Protein AF-R8Z3H8-F1 (afdb_monomer_lite)

pLDDT: mean 89.55, std 11.4, range [45.56, 97.12]

Foldseek 3Di:
DQLDDDPDDPLVSVQVVLLLVLLCVVPVDPVDPSSVLSHVVLVQQQDQVNQVVVVHHRDDPVNDVVCGSNLVNLVSCVCRVVVDDPDPVVSVVVVVVVVVVVVD

Organism: NCBI:txid1785128

Radius of gyration: 13.41 Å; chains: 1; bounding box: 27×34×34 Å

Structure (mmCIF, N/CA/C/O backbone):
data_AF-R8Z3H8-F1
#
_entry.id   AF-R8Z3H8-F1
#
loop_
_atom_site.group_PDB
_atom_site.id
_atom_site.type_symbol
_atom_site.label_atom_id
_atom_site.label_alt_id
_atom_site.label_comp_id
_atom_site.label_asym_id
_atom_site.label_entity_id
_atom_site.label_seq_id
_atom_site.pdbx_PDB_ins_code
_atom_site.Cartn_x
_atom_site.Cartn_y
_atom_site.Cartn_z
_atom_site.occupancy
_atom_site.B_iso_or_equiv
_atom_site.auth_seq_id
_atom_site.auth_comp_id
_atom_site.auth_asym_id
_atom_site.auth_atom_id
_atom_site.pdbx_PDB_model_num
ATOM 1 N N . MET A 1 1 ? -1.482 -18.168 6.168 1.00 50.09 1 MET A N 1
ATOM 2 C CA . MET A 1 1 ? -0.841 -17.834 4.879 1.00 50.09 1 MET A CA 1
ATOM 3 C C . MET A 1 1 ? 0.249 -16.812 5.144 1.00 50.09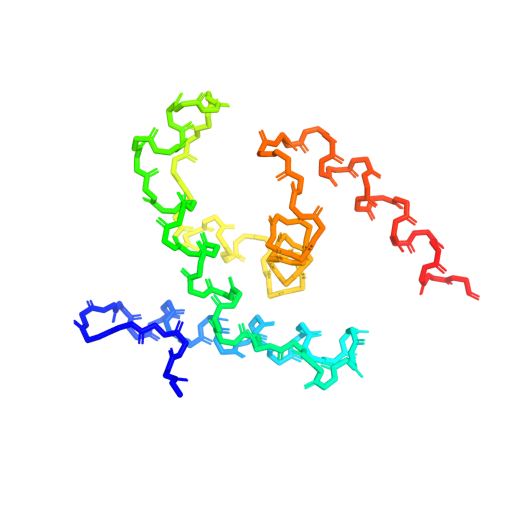 1 MET A C 1
ATOM 5 O O . MET A 1 1 ? 0.045 -15.956 5.995 1.00 50.09 1 MET A O 1
ATOM 9 N N . THR A 1 2 ? 1.420 -16.971 4.529 1.00 53.72 2 THR A N 1
ATOM 10 C CA . THR A 1 2 ? 2.565 -16.061 4.684 1.00 53.72 2 THR A CA 1
ATOM 11 C C . THR A 1 2 ? 2.359 -14.769 3.895 1.00 53.72 2 THR A C 1
ATOM 13 O O . THR A 1 2 ? 1.650 -14.755 2.891 1.00 53.72 2 THR A O 1
ATOM 16 N N . VAL A 1 3 ? 2.973 -13.694 4.392 1.00 58.72 3 VAL A N 1
ATOM 17 C CA . VAL A 1 3 ? 2.859 -12.323 3.868 1.00 58.72 3 VAL A CA 1
ATOM 18 C C . VAL A 1 3 ? 3.546 -12.142 2.512 1.00 58.72 3 VAL A C 1
ATOM 20 O O . VAL A 1 3 ? 3.263 -11.162 1.863 1.00 58.72 3 VAL A O 1
ATOM 23 N N . LEU A 1 4 ? 4.416 -13.050 2.060 1.00 65.69 4 LEU A N 1
ATOM 24 C CA . LEU A 1 4 ? 4.988 -13.078 0.701 1.00 65.69 4 LEU A CA 1
ATOM 25 C C . LEU A 1 4 ? 5.506 -14.510 0.381 1.00 65.69 4 LEU A C 1
ATOM 27 O O . LEU A 1 4 ? 5.538 -15.362 1.280 1.00 65.69 4 LEU A O 1
ATOM 31 N N . ASN A 1 5 ? 5.813 -14.817 -0.890 1.00 60.09 5 ASN A N 1
ATOM 32 C CA . ASN A 1 5 ? 5.942 -16.177 -1.458 1.00 60.09 5 ASN A CA 1
ATOM 33 C C . ASN A 1 5 ? 7.377 -16.759 -1.434 1.00 60.09 5 ASN A C 1
ATOM 35 O O . ASN A 1 5 ? 8.358 -16.081 -1.137 1.00 60.09 5 ASN A O 1
ATOM 39 N N . VAL A 1 6 ? 7.506 -18.052 -1.780 1.00 45.56 6 VAL A N 1
ATOM 40 C CA . VAL A 1 6 ? 8.799 -18.748 -1.959 1.00 45.56 6 VAL A CA 1
ATOM 41 C C . VAL A 1 6 ? 9.536 -18.157 -3.171 1.00 45.56 6 VAL A C 1
ATOM 43 O O . VAL A 1 6 ? 9.261 -18.537 -4.305 1.00 45.56 6 VAL A O 1
ATOM 46 N N . GLY A 1 7 ? 10.457 -17.223 -2.926 1.00 54.16 7 GLY A N 1
ATOM 47 C CA . GLY A 1 7 ? 11.269 -16.560 -3.956 1.00 54.16 7 GLY A CA 1
ATOM 48 C C . GLY A 1 7 ? 11.501 -15.068 -3.709 1.00 54.16 7 GLY A C 1
ATOM 49 O O . GLY A 1 7 ? 12.434 -14.508 -4.280 1.00 54.16 7 GLY A O 1
ATOM 50 N N . ASP A 1 8 ? 10.703 -14.448 -2.836 1.00 66.31 8 ASP A N 1
ATOM 51 C CA . ASP A 1 8 ? 10.840 -13.029 -2.506 1.00 66.31 8 ASP A CA 1
ATOM 52 C C . ASP A 1 8 ? 12.055 -12.779 -1.595 1.00 66.31 8 ASP A C 1
ATOM 54 O O . ASP A 1 8 ? 12.408 -13.607 -0.747 1.00 66.31 8 ASP A O 1
ATOM 58 N N . ASN A 1 9 ? 12.709 -11.626 -1.777 1.00 79.19 9 ASN A N 1
ATOM 59 C CA . ASN A 1 9 ? 13.843 -11.201 -0.953 1.00 79.19 9 ASN A CA 1
ATOM 60 C C . ASN A 1 9 ? 13.424 -11.173 0.533 1.00 79.19 9 ASN A C 1
ATOM 62 O O . ASN A 1 9 ? 12.377 -10.622 0.880 1.00 79.19 9 ASN A O 1
ATOM 66 N N . GLN A 1 10 ? 14.250 -11.742 1.418 1.00 83.50 10 GLN A N 1
ATOM 67 C CA . GLN A 1 10 ? 14.000 -11.764 2.864 1.00 83.50 10 GLN A CA 1
ATOM 68 C C . GLN A 1 10 ? 13.774 -10.365 3.449 1.00 83.50 10 GLN A C 1
ATOM 70 O O . GLN A 1 10 ? 12.980 -10.220 4.377 1.00 83.50 10 GLN A O 1
ATOM 75 N N . GLU A 1 11 ? 14.424 -9.341 2.896 1.00 85.44 11 GLU A N 1
ATOM 76 C CA . GLU A 1 11 ? 14.234 -7.949 3.315 1.00 85.44 11 GLU A CA 1
ATOM 77 C C . GLU A 1 11 ? 12.821 -7.450 3.007 1.00 85.44 11 GLU A C 1
ATOM 79 O O . GLU A 1 11 ? 12.175 -6.865 3.873 1.00 85.44 11 GLU A O 1
ATOM 84 N N . ILE A 1 12 ? 12.291 -7.770 1.822 1.00 88.00 12 ILE A N 1
ATOM 85 C CA . ILE A 1 12 ? 10.922 -7.418 1.426 1.00 88.00 12 ILE A CA 1
ATOM 86 C C . ILE A 1 12 ? 9.919 -8.139 2.336 1.00 88.00 12 ILE A C 1
ATOM 88 O O . ILE A 1 12 ? 8.979 -7.524 2.840 1.00 88.00 12 ILE A O 1
ATOM 92 N N . ILE A 1 13 ? 10.144 -9.429 2.616 1.00 88.75 13 ILE A N 1
ATOM 93 C CA . ILE A 1 13 ? 9.308 -10.196 3.553 1.00 88.75 13 ILE A CA 1
ATOM 94 C C . ILE A 1 13 ? 9.304 -9.523 4.932 1.00 88.75 13 ILE A C 1
ATOM 96 O O . ILE A 1 13 ? 8.240 -9.307 5.515 1.00 88.75 13 ILE A O 1
ATOM 100 N N . HIS A 1 14 ? 10.483 -9.169 5.450 1.00 89.94 14 HIS A N 1
ATOM 101 C CA . HIS A 1 14 ? 10.614 -8.516 6.749 1.00 89.94 14 HIS A CA 1
ATOM 102 C C . HIS A 1 14 ? 9.920 -7.148 6.774 1.00 89.94 14 HIS A C 1
ATOM 104 O O . HIS A 1 14 ? 9.197 -6.841 7.724 1.00 89.94 14 HIS A O 1
ATOM 110 N N . PHE A 1 15 ? 10.068 -6.363 5.706 1.00 93.94 15 PHE A N 1
ATOM 111 C CA . PHE A 1 15 ? 9.418 -5.067 5.567 1.00 93.94 15 PHE A CA 1
ATOM 112 C C . PHE A 1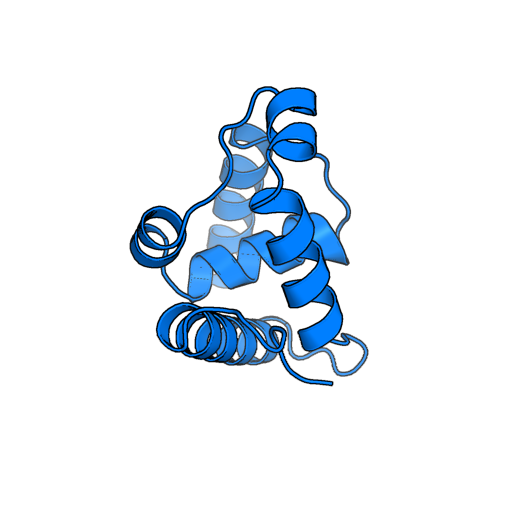 15 ? 7.892 -5.195 5.660 1.00 93.94 15 PHE A C 1
ATOM 114 O O . PHE A 1 15 ? 7.256 -4.523 6.475 1.00 93.94 15 PHE A O 1
ATOM 121 N N . PHE A 1 16 ? 7.289 -6.111 4.896 1.00 94.81 16 PHE A N 1
ATOM 122 C CA . PHE A 1 16 ? 5.835 -6.281 4.894 1.00 94.81 16 PHE A CA 1
ATOM 123 C C . PHE A 1 16 ? 5.285 -6.943 6.167 1.00 94.81 16 PHE A C 1
ATOM 125 O O . PHE A 1 16 ? 4.124 -6.720 6.517 1.00 94.81 16 PHE A O 1
ATOM 132 N N . MET A 1 17 ? 6.103 -7.674 6.932 1.00 93.62 17 MET A N 1
ATOM 133 C CA . MET A 1 17 ? 5.743 -8.045 8.308 1.00 93.62 17 MET A CA 1
ATOM 134 C C . MET A 1 17 ? 5.618 -6.812 9.218 1.00 93.62 17 MET A C 1
ATOM 136 O O . MET A 1 17 ? 4.710 -6.759 10.050 1.00 93.62 17 MET A O 1
ATOM 140 N N . GLY A 1 18 ? 6.480 -5.807 9.039 1.00 94.62 18 GLY A N 1
ATOM 141 C CA . GLY A 1 18 ? 6.365 -4.509 9.711 1.00 94.62 18 GLY A CA 1
ATOM 142 C C . GLY A 1 18 ? 5.100 -3.755 9.298 1.00 94.62 18 GLY A C 1
ATOM 143 O O . GLY A 1 18 ? 4.334 -3.312 10.155 1.00 94.62 18 GLY A O 1
ATOM 144 N N . VAL A 1 19 ? 4.823 -3.689 7.991 1.00 96.69 19 VAL A N 1
ATOM 145 C CA . VAL A 1 19 ? 3.583 -3.103 7.444 1.00 96.69 19 VAL A CA 1
ATOM 146 C C . VAL A 1 19 ? 2.349 -3.747 8.070 1.00 96.69 19 VAL A C 1
ATOM 148 O O . VAL A 1 19 ? 1.453 -3.039 8.526 1.00 96.69 19 VAL A O 1
ATOM 151 N N . LYS A 1 20 ? 2.319 -5.082 8.155 1.00 95.75 20 LYS A N 1
ATOM 152 C CA . LYS A 1 20 ? 1.228 -5.826 8.791 1.00 95.75 20 LYS A CA 1
ATOM 153 C C . LYS A 1 20 ? 0.995 -5.388 10.236 1.00 95.75 20 LYS A C 1
ATOM 155 O O . LYS A 1 20 ? -0.137 -5.079 10.598 1.00 95.75 20 LYS A O 1
ATOM 160 N N . ALA A 1 21 ? 2.052 -5.337 11.047 1.00 94.56 21 ALA A N 1
ATOM 161 C CA . ALA A 1 21 ? 1.936 -4.949 12.451 1.00 94.56 21 ALA A CA 1
ATOM 162 C C . ALA A 1 21 ? 1.381 -3.521 12.607 1.00 94.56 21 ALA A C 1
ATOM 164 O O . ALA A 1 21 ? 0.548 -3.267 13.478 1.00 94.56 21 ALA A O 1
ATOM 165 N N . HIS A 1 22 ? 1.799 -2.595 11.738 1.00 94.88 22 HIS A N 1
ATOM 166 C CA . HIS A 1 22 ? 1.248 -1.240 11.705 1.00 94.88 22 HIS A CA 1
ATOM 167 C C . HIS A 1 22 ? -0.224 -1.226 11.281 1.00 94.88 22 HIS A C 1
ATOM 169 O O . HIS A 1 22 ? -1.035 -0.593 11.951 1.00 94.88 22 HIS A O 1
ATOM 175 N N . PHE A 1 23 ? -0.583 -1.950 10.220 1.00 95.81 23 PHE A N 1
ATOM 176 C CA . PHE A 1 23 ? -1.958 -2.046 9.733 1.00 95.81 23 PHE A CA 1
ATOM 177 C C . PHE A 1 23 ? -2.916 -2.542 10.826 1.00 95.81 23 PHE A C 1
ATOM 179 O O . PHE A 1 23 ? -3.909 -1.884 11.136 1.00 95.81 23 PHE A O 1
ATOM 186 N N . GLU A 1 24 ? -2.584 -3.666 11.463 1.00 94.81 24 GLU A N 1
ATOM 187 C CA . GLU A 1 24 ? -3.405 -4.274 12.517 1.00 94.81 24 GLU A CA 1
ATOM 188 C C . GLU A 1 24 ? -3.526 -3.360 13.747 1.00 94.81 24 GLU A C 1
ATOM 190 O O . GLU A 1 24 ? -4.585 -3.291 14.371 1.00 94.81 24 GLU A O 1
ATOM 195 N N . SER A 1 25 ? -2.471 -2.602 14.066 1.00 93.38 25 SER A N 1
ATOM 196 C CA . SER A 1 25 ? -2.473 -1.628 15.163 1.00 93.38 25 SER A CA 1
ATOM 197 C C . SER A 1 25 ? -3.371 -0.413 14.894 1.00 93.38 25 SER A C 1
ATOM 199 O O . SER A 1 25 ? -4.017 0.085 15.818 1.00 93.38 25 SER A O 1
ATOM 201 N N . ILE A 1 26 ? -3.427 0.063 13.645 1.00 91.81 26 ILE A N 1
ATOM 202 C CA . ILE A 1 26 ? -4.210 1.245 13.253 1.00 91.81 26 ILE A CA 1
ATOM 203 C C . ILE A 1 26 ? -5.694 0.897 13.160 1.00 91.81 26 ILE A C 1
ATOM 205 O O . ILE A 1 26 ? -6.517 1.554 13.792 1.00 91.81 26 ILE A O 1
ATOM 209 N N . PHE A 1 27 ? -6.034 -0.135 12.385 1.00 91.69 27 PHE A N 1
ATOM 210 C CA . PHE A 1 27 ? -7.426 -0.401 12.025 1.00 91.69 27 PHE A CA 1
ATOM 211 C C . PHE A 1 27 ? -8.151 -1.313 13.018 1.00 91.69 27 PHE A C 1
ATOM 213 O O . PHE A 1 27 ? -9.368 -1.214 13.132 1.00 91.69 27 PHE A O 1
ATOM 220 N N . LYS A 1 28 ? -7.419 -2.153 13.769 1.00 89.62 28 LYS A N 1
ATOM 221 C CA . LYS A 1 28 ? -7.937 -3.009 14.860 1.00 89.62 28 LYS A CA 1
ATOM 222 C C . LYS A 1 28 ? -9.198 -3.812 14.508 1.00 89.62 28 LYS A C 1
ATOM 224 O O . LYS A 1 28 ? -9.991 -4.130 15.393 1.00 89.62 28 LYS A O 1
ATOM 229 N N . ASP A 1 29 ? -9.364 -4.154 13.236 1.00 88.56 29 ASP A N 1
ATOM 230 C CA . ASP A 1 29 ? -10.497 -4.921 12.734 1.00 88.56 29 ASP A CA 1
ATOM 231 C C . ASP A 1 29 ? -10.071 -6.374 12.501 1.00 88.56 29 ASP A C 1
ATOM 233 O O . ASP A 1 29 ? -9.153 -6.659 11.729 1.00 88.56 29 ASP A O 1
ATOM 237 N N . SER A 1 30 ? -10.729 -7.296 13.202 1.00 83.56 30 SER A N 1
ATOM 238 C CA . SER A 1 30 ? -10.455 -8.730 13.123 1.00 83.56 30 SER A CA 1
ATOM 239 C C . SER A 1 30 ? -10.991 -9.395 11.854 1.00 83.56 30 SER A C 1
ATOM 241 O O . SER A 1 30 ? -10.633 -10.541 11.587 1.00 83.56 30 SER A O 1
ATOM 243 N N . GLU A 1 31 ? -11.862 -8.725 11.095 1.00 91.38 31 GLU A N 1
ATOM 244 C CA . GLU A 1 31 ? -12.389 -9.243 9.827 1.00 91.38 31 GLU A CA 1
ATOM 245 C C . GLU A 1 31 ? -11.380 -9.113 8.679 1.00 91.38 31 GLU A C 1
ATOM 247 O O . GLU A 1 31 ? -11.491 -9.813 7.669 1.00 91.38 31 GLU A O 1
ATOM 252 N N . PHE A 1 32 ? -10.366 -8.255 8.821 1.00 92.69 32 PHE A N 1
ATOM 253 C CA . PHE A 1 32 ? -9.333 -8.103 7.807 1.00 92.69 32 PHE A CA 1
ATOM 254 C C . PHE A 1 32 ? -8.371 -9.294 7.792 1.00 92.69 32 PHE A C 1
ATOM 256 O O . PHE A 1 32 ? -7.596 -9.517 8.722 1.00 92.69 32 PHE A O 1
ATOM 263 N N . ASP A 1 33 ? -8.331 -10.012 6.666 1.00 94.56 33 ASP A N 1
ATOM 264 C CA . ASP A 1 33 ? -7.189 -10.868 6.341 1.00 94.56 33 ASP A CA 1
ATOM 265 C C . ASP A 1 33 ? -6.032 -9.991 5.841 1.00 94.56 33 ASP A C 1
ATOM 267 O O . ASP A 1 33 ? -5.807 -9.822 4.640 1.00 94.56 33 ASP A O 1
ATOM 271 N N . THR A 1 34 ? -5.297 -9.396 6.784 1.00 94.00 34 THR A N 1
ATOM 272 C CA . THR A 1 34 ? -4.197 -8.463 6.496 1.00 94.00 34 THR A CA 1
ATOM 273 C C . THR A 1 34 ? -3.123 -9.080 5.601 1.00 94.00 34 THR A C 1
ATOM 275 O O . THR A 1 34 ? -2.547 -8.382 4.769 1.00 94.00 34 THR A O 1
ATOM 278 N N . ASN A 1 35 ? -2.864 -10.390 5.718 1.00 93.38 35 ASN A N 1
ATOM 279 C CA . ASN A 1 35 ? -1.896 -11.049 4.838 1.00 93.38 35 ASN A CA 1
ATOM 280 C C . ASN A 1 35 ? -2.412 -11.043 3.395 1.00 93.38 35 ASN A C 1
ATOM 282 O O . ASN A 1 35 ? -1.675 -10.688 2.483 1.00 93.38 35 ASN A O 1
ATOM 286 N N . TYR A 1 36 ? -3.680 -11.408 3.185 1.00 94.00 36 TYR A N 1
ATOM 287 C CA . TYR A 1 36 ? -4.283 -11.384 1.855 1.00 94.00 36 TYR A CA 1
ATOM 288 C C . TYR A 1 36 ? -4.269 -9.976 1.245 1.00 94.00 36 TYR A C 1
ATOM 290 O O . TYR A 1 36 ? -3.899 -9.822 0.080 1.00 94.00 36 TYR A O 1
ATOM 298 N N . LEU A 1 37 ? -4.616 -8.951 2.031 1.00 95.88 37 LEU A N 1
ATOM 299 C CA . LEU A 1 37 ? -4.608 -7.556 1.579 1.00 95.88 37 LEU A CA 1
ATOM 300 C C . LEU A 1 37 ? -3.201 -7.109 1.160 1.00 95.88 37 LEU A C 1
ATOM 302 O O . LEU A 1 37 ? -3.026 -6.581 0.064 1.00 95.88 37 LEU A O 1
ATOM 306 N N . ILE A 1 38 ? -2.186 -7.381 1.983 1.00 95.88 38 ILE A N 1
ATOM 307 C CA . ILE A 1 38 ? -0.794 -7.051 1.657 1.00 95.88 38 ILE A CA 1
ATOM 308 C C . ILE A 1 38 ? -0.331 -7.788 0.395 1.00 95.88 38 ILE A C 1
ATOM 310 O O . ILE A 1 38 ? 0.263 -7.164 -0.482 1.00 95.88 38 ILE A O 1
ATOM 314 N N . ASN A 1 39 ? -0.652 -9.077 0.253 1.00 93.69 39 ASN A N 1
ATOM 315 C CA . ASN A 1 39 ? -0.279 -9.858 -0.930 1.00 93.69 39 ASN A CA 1
ATOM 316 C C . ASN A 1 39 ? -0.925 -9.292 -2.203 1.00 93.69 39 ASN A C 1
ATOM 318 O O . ASN A 1 39 ? -0.274 -9.219 -3.246 1.00 93.69 39 ASN A O 1
ATOM 322 N N . CYS A 1 40 ? -2.195 -8.879 -2.123 1.00 94.00 40 CYS A N 1
ATOM 323 C CA . CYS A 1 40 ? -2.898 -8.254 -3.242 1.00 94.00 40 CYS A CA 1
ATOM 324 C C . CYS A 1 40 ? -2.255 -6.924 -3.634 1.00 94.00 40 CYS A C 1
ATOM 326 O O . CYS A 1 40 ? -2.007 -6.698 -4.819 1.00 94.00 40 CYS A O 1
ATOM 328 N N . TYR A 1 41 ? -1.953 -6.079 -2.646 1.00 96.00 41 TYR A N 1
ATOM 329 C CA . TYR A 1 41 ? -1.270 -4.809 -2.860 1.00 96.00 41 TYR A CA 1
ATOM 330 C C . TYR A 1 41 ? 0.095 -5.029 -3.520 1.00 96.00 41 TYR A C 1
ATOM 332 O O . TYR A 1 41 ? 0.342 -4.529 -4.616 1.00 96.00 41 TYR A O 1
ATOM 340 N N . TYR A 1 42 ? 0.948 -5.850 -2.903 1.00 93.94 42 TYR A N 1
ATOM 341 C CA . TYR A 1 42 ? 2.284 -6.150 -3.407 1.00 93.94 42 TYR A CA 1
ATOM 342 C C . TYR A 1 42 ? 2.235 -6.668 -4.847 1.00 93.94 42 TYR A C 1
ATOM 344 O O . TYR A 1 42 ? 2.924 -6.135 -5.714 1.00 93.94 42 TYR A O 1
ATOM 352 N N . SER A 1 43 ? 1.368 -7.647 -5.134 1.00 92.69 43 SER A N 1
ATOM 353 C CA . SER A 1 43 ? 1.263 -8.241 -6.471 1.00 92.69 43 SER A CA 1
ATOM 354 C C . SER A 1 43 ? 0.790 -7.255 -7.539 1.00 92.69 43 SER A C 1
ATOM 356 O O . SER A 1 43 ? 1.177 -7.413 -8.691 1.00 92.69 43 SER A O 1
ATOM 358 N N . LYS A 1 44 ? -0.066 -6.283 -7.203 1.00 93.88 44 LYS A N 1
ATOM 359 C CA . LYS A 1 44 ? -0.547 -5.283 -8.168 1.00 93.88 44 LYS A CA 1
ATOM 360 C C . LYS A 1 44 ? 0.488 -4.198 -8.402 1.00 93.88 44 LYS A C 1
ATOM 362 O O . LYS A 1 44 ? 0.791 -3.877 -9.543 1.00 93.88 44 LYS A O 1
ATOM 367 N N . PHE A 1 45 ? 1.013 -3.620 -7.328 1.00 94.00 45 PHE A N 1
ATOM 368 C CA . PHE A 1 45 ? 1.845 -2.427 -7.423 1.00 94.00 45 PHE A CA 1
ATOM 369 C C . PHE A 1 45 ? 3.293 -2.734 -7.822 1.00 94.00 45 PHE A C 1
ATOM 371 O O . PHE A 1 45 ? 3.949 -1.855 -8.369 1.00 94.00 45 PHE A O 1
ATOM 378 N N . SER A 1 46 ? 3.764 -3.976 -7.660 1.00 92.56 46 SER A N 1
ATOM 379 C CA . SER A 1 46 ? 5.024 -4.441 -8.269 1.00 92.56 46 SER A CA 1
ATOM 380 C C . SER A 1 46 ? 4.873 -4.905 -9.727 1.00 92.56 46 SER A C 1
ATOM 382 O O . SER A 1 46 ? 5.875 -5.068 -10.427 1.00 92.56 46 SER A O 1
ATOM 384 N N . ASP A 1 47 ? 3.642 -5.104 -10.219 1.00 93.81 47 ASP A N 1
ATOM 385 C CA . ASP A 1 47 ? 3.400 -5.547 -11.592 1.00 93.81 47 ASP A CA 1
ATOM 386 C C . ASP A 1 47 ? 3.487 -4.388 -12.590 1.00 93.81 47 ASP A C 1
ATOM 388 O O . ASP A 1 47 ? 2.814 -3.358 -12.485 1.00 93.81 47 ASP A O 1
ATOM 392 N N . LYS A 1 48 ? 4.299 -4.594 -13.629 1.00 94.25 48 LYS A N 1
ATOM 393 C CA . LYS A 1 48 ? 4.549 -3.579 -14.650 1.00 94.25 48 LYS A CA 1
ATOM 394 C C . LYS A 1 48 ? 3.320 -3.246 -15.485 1.00 94.25 48 LYS A C 1
ATOM 396 O O . LYS A 1 48 ? 3.076 -2.073 -15.754 1.00 94.25 48 LYS A O 1
ATOM 401 N N . MET A 1 49 ? 2.538 -4.248 -15.878 1.00 94.56 49 MET A N 1
ATOM 402 C CA . MET A 1 49 ? 1.363 -4.025 -16.725 1.00 94.56 49 MET A CA 1
ATOM 403 C C . MET A 1 49 ? 0.259 -3.287 -15.963 1.00 94.56 49 MET A C 1
ATOM 405 O O . MET A 1 49 ? -0.412 -2.415 -16.519 1.00 94.56 49 MET A O 1
ATOM 409 N N . PHE A 1 50 ? 0.076 -3.614 -14.684 1.00 94.12 50 PHE A N 1
ATOM 410 C CA . PHE A 1 50 ? -0.842 -2.913 -13.802 1.00 94.12 50 PHE A CA 1
ATOM 411 C C . PHE A 1 50 ? -0.426 -1.454 -13.625 1.00 94.12 50 PHE A C 1
ATOM 413 O O . PHE A 1 50 ? -1.258 -0.571 -13.828 1.00 94.12 50 PHE A O 1
ATOM 420 N N . ALA A 1 51 ? 0.844 -1.189 -13.310 1.00 92.25 51 ALA A N 1
ATOM 421 C CA . ALA A 1 51 ? 1.340 0.174 -13.152 1.00 92.25 51 ALA A CA 1
ATOM 422 C C . ALA A 1 51 ? 1.152 1.000 -14.439 1.00 92.25 51 ALA A C 1
ATOM 424 O O . ALA A 1 51 ? 0.560 2.080 -14.401 1.00 92.25 51 ALA A O 1
ATOM 425 N N . GLU A 1 52 ? 1.535 0.451 -15.598 1.00 93.56 52 GLU A N 1
ATOM 426 C CA . GLU A 1 52 ? 1.386 1.113 -16.901 1.00 93.56 52 GLU A CA 1
ATOM 427 C C . GLU A 1 52 ? -0.075 1.446 -17.234 1.00 93.56 52 GLU A C 1
ATOM 429 O O . GLU A 1 52 ? -0.361 2.533 -17.739 1.00 93.56 52 GLU A O 1
ATOM 434 N N . LYS A 1 53 ? -1.024 0.560 -16.899 1.00 94.94 53 LYS A N 1
ATOM 435 C CA . LYS A 1 53 ? -2.465 0.800 -17.100 1.00 94.94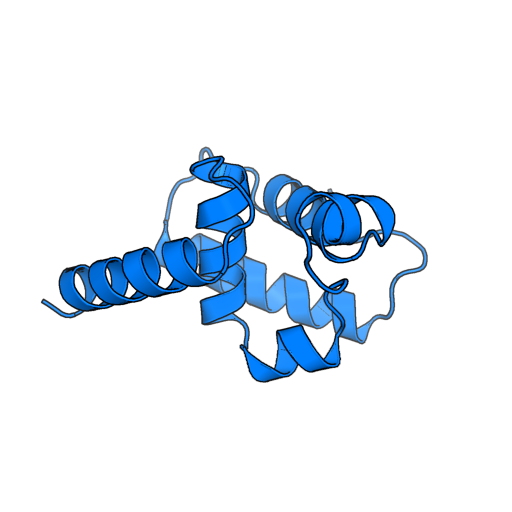 53 LYS A CA 1
ATOM 436 C C . LYS A 1 53 ? -2.967 2.059 -16.383 1.00 94.94 53 LYS A C 1
ATOM 438 O O . LYS A 1 53 ? -3.932 2.669 -16.846 1.00 94.94 53 LYS A O 1
ATOM 443 N N . TYR A 1 54 ? -2.345 2.428 -15.267 1.00 92.25 54 TYR A N 1
ATOM 444 C CA . TYR A 1 54 ? -2.693 3.610 -14.478 1.00 92.25 54 TYR A CA 1
ATOM 445 C C . TYR A 1 54 ? -1.684 4.755 -14.639 1.00 92.25 54 TYR A C 1
ATOM 447 O O . TYR A 1 54 ? -1.733 5.715 -13.876 1.00 92.25 54 TYR A O 1
ATOM 455 N N . SER A 1 55 ? -0.797 4.692 -15.641 1.00 92.00 55 SER A N 1
ATOM 456 C CA . SER A 1 55 ? 0.273 5.680 -15.856 1.00 92.00 55 SER A CA 1
ATOM 457 C C . SER A 1 55 ? 1.197 5.849 -14.639 1.00 92.00 55 SER A C 1
ATOM 459 O O . SER A 1 55 ? 1.701 6.941 -14.379 1.00 92.00 55 SER A O 1
ATOM 461 N N . LEU A 1 56 ? 1.409 4.766 -13.890 1.00 90.56 56 LEU A N 1
ATOM 462 C CA . LEU A 1 56 ? 2.299 4.693 -12.737 1.00 90.56 56 LEU A CA 1
ATOM 463 C C . LEU A 1 56 ? 3.588 3.952 -13.100 1.00 90.56 56 LEU A C 1
ATOM 465 O O . LEU A 1 56 ? 3.652 3.206 -14.079 1.00 90.56 56 LEU A O 1
ATOM 469 N N . LEU A 1 57 ? 4.611 4.133 -12.269 1.00 93.00 57 LEU A N 1
ATOM 470 C CA . LEU A 1 57 ? 5.775 3.254 -12.260 1.00 93.00 57 LEU A CA 1
ATOM 471 C C . LEU A 1 57 ? 5.534 2.101 -11.276 1.00 93.00 57 LEU A C 1
ATOM 473 O O . LEU A 1 57 ? 4.885 2.327 -10.253 1.00 93.00 57 LEU A O 1
ATOM 477 N N . PRO A 1 58 ? 6.050 0.891 -11.557 1.00 94.25 58 PRO A N 1
ATOM 478 C CA . PRO A 1 58 ? 6.012 -0.206 -10.598 1.00 94.25 58 PRO A CA 1
ATOM 479 C C . PRO A 1 58 ? 6.731 0.202 -9.317 1.00 94.25 58 PRO A C 1
ATOM 481 O O . PRO A 1 58 ? 7.805 0.808 -9.364 1.00 94.25 58 PRO A O 1
ATOM 484 N N . GLU A 1 59 ? 6.137 -0.128 -8.181 1.00 94.38 59 GLU A N 1
ATOM 485 C CA . GLU A 1 59 ? 6.728 0.136 -6.881 1.00 94.38 59 GLU A CA 1
ATOM 486 C C . GLU A 1 59 ? 7.890 -0.830 -6.625 1.00 94.38 59 GLU A C 1
ATOM 488 O O . GLU A 1 59 ? 7.826 -2.018 -6.958 1.00 94.38 59 GLU A O 1
ATOM 493 N N . SER A 1 60 ? 8.964 -0.300 -6.043 1.00 92.75 60 SER A N 1
ATOM 494 C CA . SER A 1 60 ? 10.172 -1.047 -5.698 1.00 92.75 60 SER A CA 1
ATOM 495 C C . SER A 1 60 ? 10.404 -1.058 -4.190 1.00 92.75 60 SER A C 1
ATOM 497 O O . SER A 1 60 ? 9.799 -0.282 -3.445 1.00 92.75 60 SER A O 1
ATOM 499 N N . GLN A 1 61 ? 11.328 -1.912 -3.744 1.00 92.00 61 GLN A N 1
ATOM 500 C CA . GLN A 1 61 ? 11.737 -1.973 -2.342 1.00 92.00 61 GLN A CA 1
ATOM 501 C C . GLN A 1 61 ? 12.223 -0.610 -1.834 1.00 92.00 61 GLN A C 1
ATOM 503 O O . GLN A 1 61 ? 11.778 -0.172 -0.776 1.00 92.00 61 GLN A O 1
ATOM 508 N N . GLU A 1 62 ? 13.054 0.101 -2.605 1.00 93.44 62 GLU A N 1
ATOM 509 C CA . GLU A 1 62 ? 13.576 1.411 -2.198 1.00 93.44 62 GLU A CA 1
ATOM 510 C C . GLU A 1 62 ? 12.455 2.436 -1.981 1.00 93.44 62 GLU A C 1
ATOM 512 O O . GLU A 1 62 ? 12.542 3.289 -1.096 1.00 93.44 62 GLU A O 1
ATOM 517 N N . LEU A 1 63 ? 11.383 2.350 -2.774 1.00 93.81 63 LEU A N 1
ATOM 518 C CA . LEU A 1 63 ? 10.238 3.244 -2.655 1.00 93.81 63 LEU A CA 1
ATOM 519 C C . LEU A 1 63 ? 9.414 2.944 -1.397 1.00 93.81 63 LEU A C 1
ATOM 521 O O . LEU A 1 63 ? 9.039 3.867 -0.673 1.00 93.81 63 LEU A O 1
ATOM 525 N N . TRP A 1 64 ? 9.172 1.665 -1.099 1.00 95.31 64 TRP A N 1
ATOM 526 C CA . TRP A 1 64 ? 8.489 1.269 0.134 1.00 95.31 64 TRP A CA 1
ATOM 527 C C . TRP A 1 64 ? 9.286 1.651 1.378 1.00 95.31 64 TRP A C 1
ATOM 529 O O . TRP A 1 64 ? 8.716 2.170 2.335 1.00 95.31 64 TRP A O 1
ATOM 539 N N . GLU A 1 65 ? 10.602 1.453 1.356 1.00 93.81 65 GLU A N 1
ATOM 540 C CA . GLU A 1 65 ? 11.489 1.862 2.445 1.00 93.81 65 GLU A CA 1
ATOM 541 C C . GLU A 1 65 ? 11.489 3.380 2.643 1.00 93.81 65 GLU A C 1
ATOM 543 O O . GLU A 1 65 ? 11.478 3.844 3.784 1.00 93.81 65 GLU A O 1
ATOM 548 N N . HIS A 1 66 ? 11.428 4.155 1.555 1.00 95.25 66 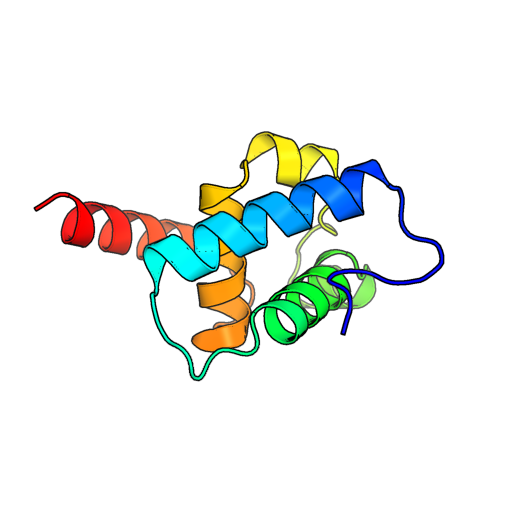HIS A N 1
ATOM 549 C CA . HIS A 1 66 ? 11.308 5.610 1.620 1.00 95.25 66 HIS A CA 1
ATOM 550 C C . HIS A 1 66 ? 10.007 6.070 2.298 1.00 95.25 66 HIS A C 1
ATOM 552 O O . HIS A 1 66 ? 10.036 7.001 3.103 1.00 95.25 66 HIS A O 1
ATOM 558 N N . TRP A 1 67 ? 8.878 5.420 2.004 1.00 95.19 67 TRP A N 1
ATOM 559 C CA . TRP A 1 67 ? 7.583 5.716 2.636 1.00 95.19 67 TRP A CA 1
ATOM 560 C C . TRP A 1 67 ? 7.480 5.189 4.076 1.00 95.19 67 TRP A C 1
ATOM 562 O O . TRP A 1 67 ? 6.819 5.783 4.930 1.00 95.19 67 TRP A O 1
ATOM 572 N N . GLY A 1 68 ? 8.147 4.073 4.363 1.00 95.75 68 GLY A N 1
ATOM 573 C CA . GLY A 1 68 ? 8.128 3.406 5.658 1.00 95.75 68 GLY A CA 1
ATOM 574 C C . GLY A 1 68 ? 6.833 2.636 5.948 1.00 95.75 68 GLY A C 1
ATOM 575 O O . GLY A 1 68 ? 5.837 2.703 5.227 1.00 95.75 68 GLY A O 1
ATOM 576 N N . TYR A 1 69 ? 6.840 1.881 7.051 1.00 96.38 69 TYR A N 1
ATOM 577 C CA . TYR A 1 69 ? 5.783 0.910 7.369 1.00 96.38 69 TYR A CA 1
ATOM 578 C C . TYR A 1 69 ? 4.386 1.523 7.501 1.00 96.38 69 TYR A C 1
ATOM 580 O O . TYR A 1 69 ? 3.401 0.920 7.078 1.00 96.38 69 TYR A O 1
ATOM 588 N N . PHE A 1 70 ? 4.298 2.712 8.103 1.00 94.31 70 PHE A N 1
ATOM 589 C CA . PHE A 1 70 ? 3.025 3.372 8.378 1.00 94.31 70 PHE A CA 1
ATOM 590 C C . PHE A 1 70 ? 2.314 3.794 7.091 1.00 94.31 70 PHE A C 1
ATOM 592 O O . PHE A 1 70 ? 1.149 3.456 6.898 1.00 94.31 70 PHE A O 1
ATOM 599 N N . GLU A 1 71 ? 3.009 4.495 6.193 1.00 95.44 71 GLU A N 1
ATOM 600 C CA . GLU A 1 71 ? 2.397 4.950 4.945 1.00 95.44 71 GLU A CA 1
ATOM 601 C C . GLU A 1 71 ? 2.019 3.761 4.054 1.00 95.44 71 GLU A C 1
ATOM 603 O O . GLU A 1 71 ? 0.917 3.741 3.506 1.00 95.44 71 GLU A O 1
ATOM 608 N N . VAL A 1 72 ? 2.865 2.727 3.967 1.00 96.81 72 VAL A N 1
ATOM 609 C CA . VAL A 1 72 ? 2.533 1.525 3.184 1.00 96.81 72 VAL A CA 1
ATOM 610 C C . VAL A 1 72 ? 1.312 0.801 3.763 1.00 96.81 72 VAL A C 1
ATOM 612 O O . VAL A 1 72 ? 0.454 0.359 3.002 1.00 96.81 72 VAL A O 1
ATOM 615 N N . ALA A 1 73 ? 1.149 0.747 5.089 1.00 96.94 73 ALA A N 1
ATOM 616 C CA . ALA A 1 73 ? -0.061 0.191 5.701 1.00 96.94 73 ALA A CA 1
ATOM 617 C C . ALA A 1 73 ? -1.325 0.977 5.301 1.00 96.94 73 ALA A C 1
ATOM 619 O O . ALA A 1 73 ? -2.357 0.382 4.983 1.00 96.94 73 ALA A O 1
ATOM 620 N N . LEU A 1 74 ? -1.245 2.309 5.250 1.00 96.81 74 LEU A N 1
ATOM 621 C CA . LEU A 1 74 ? -2.357 3.149 4.800 1.00 96.81 74 LEU A CA 1
ATOM 622 C C . LEU A 1 74 ? -2.654 2.977 3.305 1.00 96.81 74 LEU A C 1
ATOM 624 O O . LEU A 1 74 ? -3.821 2.960 2.917 1.00 96.81 74 LEU A O 1
ATOM 628 N N . ARG A 1 75 ? -1.627 2.783 2.469 1.00 96.94 75 ARG A N 1
ATOM 629 C CA . ARG A 1 75 ? -1.797 2.461 1.042 1.00 96.94 75 ARG A CA 1
ATOM 630 C C . ARG A 1 75 ? -2.516 1.129 0.849 1.00 96.94 75 ARG A C 1
ATOM 632 O O . ARG A 1 75 ? -3.473 1.072 0.080 1.00 96.94 75 ARG A O 1
ATOM 639 N N . VAL A 1 76 ? -2.123 0.086 1.587 1.00 97.12 76 VAL A N 1
ATOM 640 C CA . VAL A 1 76 ? -2.810 -1.219 1.566 1.00 97.12 76 VAL A CA 1
ATOM 641 C C . VAL A 1 76 ? -4.291 -1.040 1.899 1.00 97.12 76 VAL A C 1
ATOM 643 O O . VAL A 1 76 ? -5.151 -1.527 1.168 1.00 97.12 76 VAL A O 1
ATOM 646 N N . TYR A 1 77 ? -4.610 -0.287 2.954 1.00 96.81 77 TYR A N 1
ATOM 647 C CA . TYR A 1 77 ? -5.999 -0.015 3.322 1.00 96.81 77 TYR A CA 1
ATOM 648 C C . TYR A 1 77 ? -6.760 0.717 2.210 1.00 96.81 77 TYR A C 1
ATOM 650 O O . TYR A 1 77 ? -7.835 0.287 1.786 1.00 96.81 77 TYR A O 1
ATOM 658 N N . TYR A 1 78 ? -6.177 1.793 1.690 1.00 96.81 78 TYR A N 1
ATOM 659 C CA . TYR A 1 78 ? -6.805 2.638 0.682 1.00 96.81 78 TYR A CA 1
ATOM 660 C C . TYR A 1 78 ? -7.111 1.886 -0.624 1.00 96.81 78 TYR A C 1
ATOM 662 O O . TYR A 1 78 ? -8.204 2.009 -1.183 1.00 96.81 78 TYR A O 1
ATOM 670 N N . TYR A 1 79 ? -6.180 1.065 -1.109 1.00 96.69 79 TYR A N 1
ATOM 671 C CA . TYR A 1 79 ? -6.352 0.381 -2.392 1.00 96.69 79 TYR A CA 1
ATOM 672 C C . TYR A 1 79 ? -7.046 -0.978 -2.285 1.00 96.69 79 TYR A C 1
ATOM 674 O O . TYR A 1 79 ? -7.769 -1.354 -3.207 1.00 96.69 79 TYR A O 1
ATOM 682 N N . GLU A 1 80 ? -6.881 -1.710 -1.180 1.00 96.00 80 GLU A N 1
ATOM 683 C CA . GLU A 1 80 ? -7.421 -3.071 -1.057 1.00 96.00 80 GLU A CA 1
ATOM 684 C C . GLU A 1 80 ? -8.715 -3.136 -0.242 1.00 96.00 80 GLU A C 1
ATOM 686 O O . GLU A 1 80 ? -9.631 -3.873 -0.617 1.00 96.00 80 GLU A O 1
ATOM 691 N N . VAL A 1 81 ? -8.841 -2.336 0.823 1.00 94.75 81 VAL A N 1
ATOM 692 C CA . VAL A 1 81 ? -10.065 -2.300 1.643 1.00 94.75 81 VAL A CA 1
ATOM 693 C C . VAL A 1 81 ? -11.082 -1.333 1.048 1.00 94.75 81 VAL A C 1
ATOM 695 O O . VAL A 1 81 ? -12.208 -1.732 0.750 1.00 94.75 81 VAL A O 1
ATOM 698 N N . LEU A 1 82 ? -10.682 -0.079 0.809 1.00 94.06 82 LEU A N 1
ATOM 699 C CA . LEU A 1 82 ? -11.578 0.935 0.235 1.00 94.06 82 LEU A CA 1
ATOM 700 C C . LEU A 1 82 ? -11.765 0.781 -1.284 1.00 94.06 82 LEU A C 1
ATOM 702 O O . LEU A 1 82 ? -12.692 1.358 -1.854 1.00 94.06 82 LEU A 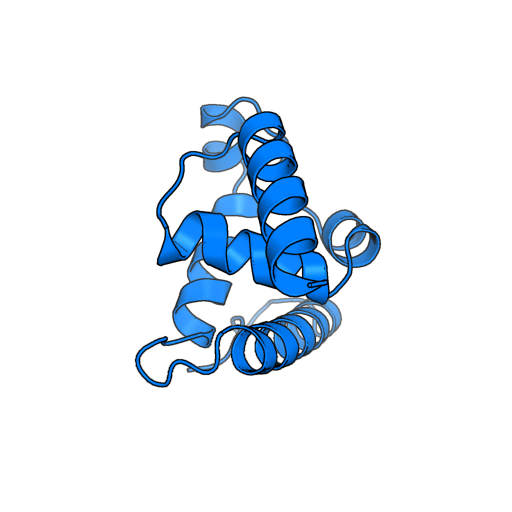O 1
ATOM 706 N N . LYS A 1 83 ? -10.924 -0.033 -1.940 1.00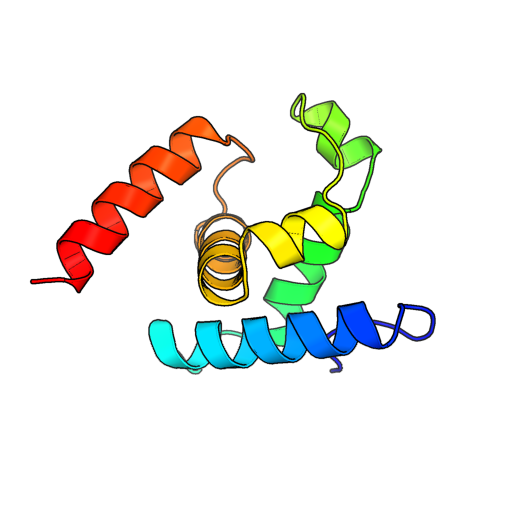 92.69 83 LYS A N 1
ATOM 707 C CA . LYS A 1 83 ? -10.991 -0.352 -3.380 1.00 92.69 83 LYS A CA 1
ATOM 708 C C . LYS A 1 83 ? -10.921 0.883 -4.280 1.00 92.69 83 LYS A C 1
ATOM 710 O O . LYS A 1 83 ? -11.530 0.915 -5.356 1.00 92.69 83 LYS A O 1
ATOM 715 N N . HIS A 1 84 ? -10.180 1.904 -3.855 1.00 93.06 84 HIS A N 1
ATOM 716 C CA . HIS A 1 84 ? -9.942 3.074 -4.686 1.00 93.06 84 HIS A CA 1
ATOM 717 C C . HIS A 1 84 ? -9.080 2.731 -5.902 1.00 93.06 84 HIS A C 1
ATOM 719 O O . HIS A 1 84 ? -8.316 1.764 -5.920 1.00 93.06 84 HIS A O 1
ATOM 725 N N . LYS A 1 85 ? -9.222 3.537 -6.957 1.00 92.44 85 LYS A N 1
ATOM 726 C CA . LYS A 1 85 ? -8.354 3.420 -8.128 1.00 92.44 85 LYS A CA 1
ATOM 727 C C . LYS A 1 85 ? -6.951 3.927 -7.775 1.00 92.44 85 LYS A C 1
ATOM 729 O O . LYS A 1 85 ? -6.860 4.882 -7.008 1.00 92.44 85 LYS A O 1
ATOM 734 N N . PRO A 1 86 ? -5.891 3.345 -8.360 1.00 91.38 86 PRO A N 1
ATOM 735 C CA . PRO A 1 86 ? -4.543 3.893 -8.269 1.00 91.38 86 PRO A CA 1
ATOM 736 C C . PRO A 1 86 ? -4.496 5.325 -8.813 1.00 91.38 86 PRO A C 1
ATOM 738 O O . PRO A 1 86 ? -4.581 5.541 -10.021 1.00 91.38 86 PRO A O 1
ATOM 741 N N . ASP A 1 87 ? -4.409 6.288 -7.900 1.00 92.38 87 ASP A N 1
ATOM 742 C CA . ASP A 1 87 ? -4.274 7.716 -8.170 1.00 92.38 87 ASP A CA 1
ATOM 743 C C . ASP A 1 87 ? -3.505 8.339 -7.001 1.00 92.38 87 ASP A C 1
ATOM 745 O O . ASP A 1 87 ? -3.967 8.358 -5.857 1.00 92.38 87 ASP A O 1
ATOM 749 N N . GLN A 1 88 ? -2.296 8.816 -7.292 1.00 87.50 88 GLN A N 1
ATOM 750 C CA . GLN A 1 88 ? -1.390 9.320 -6.269 1.00 87.50 88 GLN A CA 1
ATOM 751 C C . GLN A 1 88 ? -1.903 10.609 -5.615 1.00 87.50 88 GLN A C 1
ATOM 753 O O . GLN A 1 88 ? -1.691 10.799 -4.419 1.00 87.50 88 GLN A O 1
ATOM 758 N N . LEU A 1 89 ? -2.572 11.487 -6.368 1.00 91.19 89 LEU A N 1
ATOM 759 C CA . LEU A 1 89 ? -3.089 12.743 -5.824 1.00 91.19 89 LEU A CA 1
ATOM 760 C C . LEU A 1 89 ? -4.280 12.468 -4.910 1.00 91.19 89 LEU A C 1
ATOM 762 O O . LEU A 1 89 ? -4.297 12.952 -3.780 1.00 91.19 89 LEU A O 1
ATOM 766 N N . ALA A 1 90 ? -5.206 11.615 -5.355 1.00 94.19 90 ALA A N 1
ATOM 767 C CA . ALA A 1 90 ? -6.359 11.225 -4.548 1.00 94.19 90 ALA A CA 1
ATOM 768 C C . ALA A 1 90 ? -5.940 10.522 -3.244 1.00 94.19 90 ALA A C 1
ATOM 770 O O . ALA A 1 90 ? -6.531 10.761 -2.189 1.00 94.19 90 ALA A O 1
ATOM 771 N N . PHE A 1 91 ? -4.889 9.694 -3.291 1.00 94.12 91 PHE A N 1
ATOM 772 C CA . PHE A 1 91 ? -4.319 9.095 -2.086 1.00 94.12 91 PHE A CA 1
ATOM 773 C C . PHE A 1 91 ? -3.742 10.147 -1.129 1.00 94.12 91 PHE A C 1
ATOM 775 O O . PHE A 1 91 ? -4.006 10.079 0.068 1.00 94.12 91 PHE A O 1
ATOM 782 N N . ILE A 1 92 ? -2.978 11.128 -1.628 1.00 92.94 92 ILE A N 1
ATOM 783 C CA . ILE A 1 92 ? -2.387 12.186 -0.788 1.00 92.94 92 ILE A CA 1
ATOM 784 C C . ILE A 1 92 ? -3.476 13.039 -0.127 1.00 92.94 92 ILE A C 1
ATOM 786 O O . ILE A 1 92 ? -3.359 13.378 1.051 1.00 92.94 92 ILE A O 1
ATOM 790 N N . GLU A 1 93 ? -4.532 13.386 -0.862 1.00 95.00 93 GLU A N 1
ATOM 791 C CA . GLU A 1 93 ? -5.676 14.125 -0.316 1.00 95.00 93 GLU A CA 1
ATOM 792 C C . GLU A 1 93 ? -6.339 13.344 0.820 1.00 95.00 93 GLU A C 1
ATOM 794 O O . GLU A 1 93 ? -6.446 13.853 1.937 1.00 95.00 93 GLU A O 1
ATOM 799 N N . TRP A 1 94 ? -6.667 12.073 0.576 1.00 96.19 94 TRP A N 1
ATOM 800 C CA . TRP A 1 94 ? -7.243 11.198 1.594 1.00 96.19 94 TRP A CA 1
ATOM 801 C C . TRP A 1 94 ? -6.325 11.020 2.811 1.00 96.19 94 TRP A C 1
ATOM 803 O O . TRP A 1 94 ? -6.787 11.096 3.947 1.00 96.19 94 TRP A O 1
ATOM 813 N N . LEU A 1 95 ? -5.020 10.826 2.596 1.00 93.88 95 LEU A N 1
ATOM 814 C CA . LEU A 1 95 ? -4.038 10.656 3.666 1.00 93.88 95 LEU A CA 1
ATOM 815 C C . LEU A 1 95 ? -3.978 11.890 4.574 1.00 93.88 95 LEU A C 1
ATOM 817 O O . LEU A 1 95 ? -3.930 11.763 5.799 1.00 93.88 95 LEU A O 1
ATOM 821 N N . ASN A 1 96 ? -3.992 13.086 3.984 1.00 93.12 96 ASN A N 1
ATOM 822 C CA . ASN A 1 96 ? -3.987 14.333 4.742 1.00 93.12 96 ASN A CA 1
ATOM 823 C C . ASN A 1 96 ? -5.229 14.466 5.622 1.00 93.12 96 ASN A C 1
ATOM 825 O O . ASN A 1 96 ? -5.118 14.918 6.763 1.00 93.12 96 ASN A O 1
ATOM 829 N N . ASP A 1 97 ? -6.393 14.076 5.113 1.00 93.44 97 ASP A N 1
ATOM 830 C CA . ASP A 1 97 ? -7.639 14.141 5.872 1.00 93.44 97 ASP A CA 1
ATOM 831 C C . ASP A 1 97 ? -7.684 13.069 6.966 1.00 93.44 97 ASP A C 1
ATOM 833 O O . ASP A 1 97 ? -7.934 13.400 8.126 1.00 93.44 97 ASP A O 1
ATOM 837 N N . PHE A 1 98 ? -7.265 11.837 6.661 1.00 91.94 98 PHE A N 1
ATOM 838 C CA . PHE A 1 98 ? -7.113 10.768 7.649 1.00 91.94 98 PHE A CA 1
ATOM 839 C C . PHE A 1 98 ? -6.197 11.184 8.813 1.00 91.94 98 PHE A C 1
ATOM 841 O O . PHE A 1 98 ? -6.531 10.977 9.981 1.00 91.94 98 PHE A O 1
ATOM 848 N N . ILE A 1 99 ? -5.048 11.809 8.527 1.00 89.50 99 ILE A N 1
ATOM 849 C CA . ILE A 1 99 ? -4.113 12.268 9.567 1.00 89.50 99 ILE A CA 1
ATOM 850 C C . ILE A 1 99 ? -4.716 13.394 10.413 1.00 89.50 99 ILE A C 1
ATOM 852 O O . ILE A 1 99 ? -4.489 13.419 11.623 1.00 89.50 99 ILE A O 1
ATOM 856 N N . LYS A 1 100 ? -5.456 14.335 9.812 1.00 90.75 100 LYS A N 1
ATOM 857 C CA . LYS A 1 100 ? -6.121 15.411 10.568 1.00 90.75 100 LYS A CA 1
ATOM 858 C C . LYS A 1 100 ? -7.151 14.845 11.539 1.00 90.75 100 LYS A C 1
ATOM 860 O O . LYS A 1 100 ? -7.183 15.275 12.687 1.00 90.75 100 LYS A O 1
ATOM 865 N N . GLU A 1 101 ? -7.949 13.880 11.092 1.00 87.31 101 GLU A N 1
ATOM 866 C CA . GLU A 1 101 ? -8.998 13.254 11.901 1.00 87.31 101 GLU A CA 1
ATOM 867 C C . GLU A 1 101 ? -8.428 12.426 13.058 1.00 87.31 101 GLU A C 1
ATOM 869 O O . GLU A 1 101 ? -8.960 12.469 14.160 1.00 87.31 101 GLU A O 1
ATOM 874 N N . ASN A 1 102 ? -7.313 11.722 12.839 1.00 79.88 102 ASN A N 1
ATOM 875 C CA . ASN A 1 102 ? -6.706 10.836 13.841 1.00 79.88 102 ASN A CA 1
ATOM 876 C C . ASN A 1 102 ? -5.682 11.528 14.766 1.00 79.88 102 ASN A C 1
ATOM 878 O O . ASN A 1 102 ? -5.100 10.877 15.635 1.00 79.88 102 ASN A O 1
ATOM 882 N N . ARG A 1 103 ? -5.417 12.829 14.577 1.00 66.56 103 ARG A N 1
ATOM 883 C CA . ARG A 1 103 ? -4.601 13.654 15.492 1.00 66.56 103 ARG A CA 1
ATOM 884 C C . ARG A 1 103 ? -5.432 14.462 16.497 1.00 66.56 103 ARG A C 1
ATOM 886 O O . ARG A 1 103 ? -4.827 15.075 17.379 1.00 66.56 103 ARG A O 1
ATOM 893 N N . ALA A 1 104 ? -6.753 14.507 16.332 1.00 47.00 104 ALA A N 1
ATOM 894 C CA . ALA A 1 104 ? -7.692 15.174 17.236 1.00 47.00 104 ALA A CA 1
ATOM 895 C C . ALA A 1 104 ? -8.068 14.270 18.420 1.00 47.00 104 ALA A C 1
ATOM 897 O O . ALA A 1 104 ? -8.290 14.831 19.517 1.00 47.00 104 ALA A O 1
#

Secondary structure (DSSP, 8-state):
--SS-TTS-HHHHHHHHHHHHHHHHHH--TT--HHHHHHHHHHHHT-HHHHHHTT-PPP-HHHHHHHHHHHHHHHHIIIIIS---S-HHHHHHHHHHHHHHHT-

Sequence (104 aa):
MTVLNVGDNQEIIHFFMGVKAHFESIFKDSEFDTNYLINCYYSKFSDKMFAEKYSLLPESQELWEHWGYFEVALRVYYYEVLKHKPDQLAFIEWLNDFIKENRA